Protein AF-A0A132I1E3-F1 (afdb_monomer_lite)

Sequence (102 aa):
MGYGDSYDGSNGIIGVGEMWGVYFGHKCLNEHYNINLPYTYIHWFRPQILMNIDDQLAEIGPHQINYVMGNSVVDHDGFKNELINQWGYGDVITMCFSVHGF

Secondary structure (DSSP, 8-state):
--S--TTSTTHHHHHHHHHHHHHHHHHHHHHHH---PPPP-BTTB-THHHHHHHHH-TT--HHHHHHHHTTT--SHHHHHHHHHHHH--HHHHHHHHHTTT-

Foldseek 3Di:
DDQDDPPDLQLFLNQLVVLLCQLVVQVVCCVPPVDRDDDDDDPSHDVQLVVQCVVVPVPCDSVNLVVLSVPPQRGPVSSLVSSCVVPNPNVSSVVSVVVVPD

Radius of gyration: 13.26 Å; chains: 1; bounding box: 31×26×37 Å

Structure (mmCIF, N/CA/C/O backbone):
data_AF-A0A132I1E3-F1
#
_entry.id   AF-A0A132I1E3-F1
#
loop_
_atom_site.group_PDB
_atom_site.id
_atom_site.type_symbol
_atom_site.label_atom_id
_atom_site.label_alt_id
_atom_site.label_comp_id
_atom_site.label_asym_id
_atom_site.label_entity_id
_atom_site.label_seq_id
_atom_site.pdbx_PDB_ins_code
_atom_site.Cartn_x
_atom_site.Cartn_y
_atom_site.Cartn_z
_atom_site.occupancy
_atom_site.B_iso_or_equiv
_atom_site.auth_seq_id
_atom_site.aut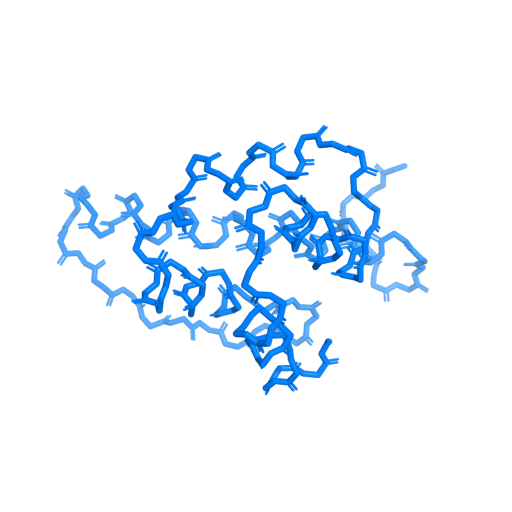h_comp_id
_atom_site.auth_asym_id
_atom_site.auth_atom_id
_atom_site.pdbx_PDB_model_num
ATOM 1 N N . MET A 1 1 ? 15.127 15.345 13.005 1.00 36.78 1 MET A N 1
ATOM 2 C CA . MET A 1 1 ? 14.253 14.572 12.101 1.00 36.78 1 MET A CA 1
ATOM 3 C C . MET A 1 1 ? 15.152 13.926 11.063 1.00 36.78 1 MET A C 1
ATOM 5 O O . MET A 1 1 ? 15.460 14.552 10.059 1.00 36.78 1 MET A O 1
ATOM 9 N N . GLY A 1 2 ? 15.716 12.767 11.396 1.00 30.58 2 GLY A N 1
ATOM 10 C CA . GLY A 1 2 ? 16.595 12.018 10.503 1.00 30.58 2 GLY A CA 1
ATOM 11 C C . GLY A 1 2 ? 15.808 10.870 9.895 1.00 30.58 2 GLY A C 1
ATOM 12 O O . GLY A 1 2 ? 15.184 10.113 10.631 1.00 30.58 2 GLY A O 1
ATOM 13 N N . TYR A 1 3 ? 15.812 10.775 8.570 1.00 38.16 3 TYR A N 1
ATOM 14 C CA . TYR A 1 3 ? 15.401 9.565 7.874 1.00 38.16 3 TYR A CA 1
ATOM 15 C C . TYR A 1 3 ? 16.462 8.488 8.153 1.00 38.16 3 TYR A C 1
ATOM 17 O O . TYR A 1 3 ? 17.620 8.679 7.787 1.00 38.16 3 TYR A O 1
ATOM 25 N N . GLY A 1 4 ? 16.078 7.397 8.819 1.00 36.72 4 GLY A N 1
ATOM 26 C CA . GLY A 1 4 ? 16.880 6.171 8.900 1.00 36.72 4 GLY A CA 1
ATOM 27 C C . GLY A 1 4 ? 17.724 5.944 10.159 1.00 36.72 4 GLY A C 1
ATOM 28 O O . GLY A 1 4 ? 18.884 5.564 10.030 1.00 36.72 4 GLY A O 1
ATOM 29 N N . ASP A 1 5 ? 17.160 6.098 11.360 1.00 40.06 5 ASP A N 1
ATOM 30 C CA . ASP A 1 5 ? 17.715 5.447 12.559 1.00 40.06 5 ASP A CA 1
ATOM 31 C C . ASP A 1 5 ? 16.657 4.521 13.169 1.00 40.06 5 ASP A C 1
ATOM 33 O O . ASP A 1 5 ? 15.560 4.955 13.515 1.00 40.06 5 ASP A O 1
ATOM 37 N N . SER A 1 6 ? 16.980 3.229 13.233 1.00 44.16 6 SER A N 1
ATOM 38 C CA . SER A 1 6 ? 16.070 2.109 13.489 1.00 44.16 6 SER A CA 1
ATOM 39 C C . SER A 1 6 ? 15.654 1.944 14.956 1.00 44.16 6 SER A C 1
ATOM 41 O O . SER A 1 6 ? 15.086 0.911 15.313 1.00 44.16 6 SER A O 1
ATOM 43 N N . TYR A 1 7 ? 15.951 2.910 15.826 1.00 43.84 7 TYR A N 1
ATOM 44 C CA . TYR A 1 7 ? 15.837 2.747 17.280 1.00 43.84 7 TYR A CA 1
ATOM 45 C C . TYR A 1 7 ? 14.669 3.486 17.955 1.00 43.84 7 TYR A C 1
ATOM 47 O O . TYR A 1 7 ? 14.359 3.140 19.091 1.00 43.84 7 TYR A O 1
ATOM 55 N N . ASP A 1 8 ? 13.969 4.407 17.279 1.00 42.09 8 ASP A N 1
ATOM 56 C CA . ASP A 1 8 ? 12.939 5.256 17.907 1.00 42.09 8 ASP A CA 1
ATOM 57 C C . ASP A 1 8 ? 11.601 5.294 17.138 1.00 42.09 8 ASP A C 1
ATOM 59 O O . ASP A 1 8 ? 11.515 4.941 15.962 1.00 42.09 8 ASP A O 1
ATOM 63 N N . GLY A 1 9 ? 10.529 5.756 17.803 1.00 43.25 9 GLY A N 1
ATOM 64 C CA . GLY A 1 9 ? 9.133 5.799 17.316 1.00 43.25 9 GLY A CA 1
ATOM 65 C C . GLY A 1 9 ? 8.872 6.516 15.976 1.00 43.25 9 GLY A C 1
ATOM 66 O O . GLY A 1 9 ? 7.755 6.482 15.474 1.00 43.25 9 GLY A O 1
ATOM 67 N N . SER A 1 10 ? 9.892 7.109 15.352 1.00 49.03 10 SER A N 1
ATOM 68 C CA . SER A 1 10 ? 9.903 7.565 13.953 1.00 49.03 10 SER A CA 1
ATOM 69 C C . SER A 1 10 ? 9.942 6.433 12.912 1.00 49.03 10 SER A C 1
ATOM 71 O O . SER A 1 10 ? 9.746 6.698 11.725 1.00 49.03 10 SER A O 1
ATOM 73 N N . ASN A 1 11 ? 10.162 5.184 13.339 1.00 53.44 11 ASN A N 1
ATOM 74 C CA . ASN A 1 11 ? 10.194 3.994 12.477 1.00 53.44 11 ASN A CA 1
ATOM 75 C C . ASN A 1 11 ? 8.892 3.784 11.685 1.00 53.44 11 ASN A C 1
ATOM 77 O O . ASN A 1 11 ? 8.923 3.249 10.580 1.00 53.44 11 ASN A O 1
ATOM 81 N N . GLY A 1 12 ? 7.756 4.229 12.229 1.00 57.16 12 GLY A N 1
ATOM 82 C CA . GLY A 1 12 ? 6.463 4.159 11.559 1.00 57.16 12 GLY A CA 1
ATOM 83 C C . GLY A 1 12 ? 6.398 5.020 10.291 1.00 57.16 12 GLY A C 1
ATOM 84 O O . GLY A 1 12 ? 6.134 4.492 9.214 1.00 57.16 12 GLY A O 1
ATOM 85 N N . ILE A 1 13 ? 6.692 6.323 10.407 1.00 57.03 13 ILE A N 1
ATOM 86 C CA . ILE A 1 13 ? 6.728 7.273 9.273 1.00 57.03 13 ILE A CA 1
ATOM 87 C C . ILE A 1 13 ? 7.734 6.823 8.219 1.00 57.03 13 ILE A C 1
ATOM 89 O O . ILE A 1 13 ? 7.426 6.821 7.027 1.00 57.03 13 ILE A O 1
ATOM 93 N N . ILE A 1 14 ? 8.947 6.471 8.661 1.00 64.75 14 ILE A N 1
ATOM 94 C CA . ILE A 1 14 ? 10.034 6.080 7.760 1.00 64.75 14 ILE A CA 1
ATOM 95 C C . ILE A 1 14 ? 9.630 4.815 6.999 1.00 64.75 14 ILE A C 1
ATOM 97 O O . ILE A 1 14 ? 9.707 4.809 5.775 1.00 64.75 14 ILE A O 1
A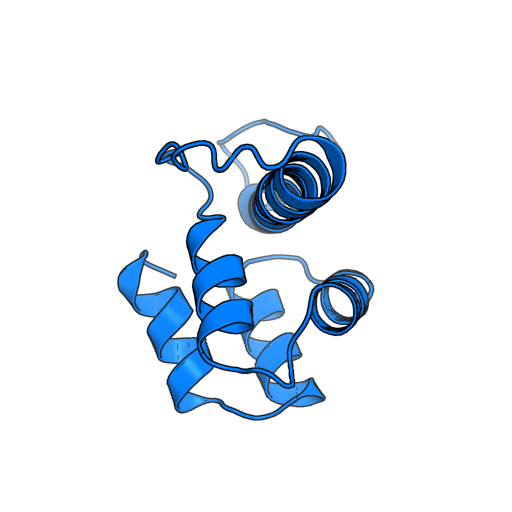TOM 101 N N . GLY A 1 15 ? 9.088 3.810 7.693 1.00 75.38 15 GLY A N 1
ATOM 102 C CA . GLY A 1 15 ? 8.645 2.570 7.063 1.00 75.38 15 GLY A CA 1
ATOM 103 C C . GLY A 1 15 ? 7.537 2.778 6.028 1.00 75.38 15 GLY A C 1
ATOM 104 O O . GLY A 1 15 ? 7.638 2.249 4.924 1.00 75.38 15 GLY A O 1
ATOM 105 N N . VAL A 1 16 ? 6.529 3.609 6.316 1.00 81.75 16 VAL A N 1
ATOM 106 C CA . VAL A 1 16 ? 5.453 3.921 5.353 1.00 81.75 16 VAL A CA 1
ATOM 107 C C . VAL A 1 16 ? 5.995 4.671 4.127 1.00 81.75 16 VAL A C 1
ATOM 109 O O . VAL A 1 16 ? 5.657 4.333 2.990 1.00 81.75 16 VAL A O 1
ATOM 112 N N . GLY A 1 17 ? 6.882 5.650 4.330 1.00 84.19 17 GLY A N 1
ATOM 113 C CA . GLY A 1 17 ? 7.519 6.381 3.231 1.00 84.19 17 GLY A CA 1
ATOM 114 C C . GLY A 1 17 ? 8.415 5.495 2.359 1.00 84.19 17 GLY A C 1
ATOM 115 O O . GLY A 1 17 ? 8.385 5.592 1.131 1.00 84.19 17 GLY A O 1
ATOM 116 N N . GLU A 1 18 ? 9.178 4.591 2.972 1.00 84.88 18 GLU A N 1
ATOM 117 C CA . GLU A 1 18 ? 10.026 3.627 2.266 1.00 84.88 18 GLU A CA 1
ATOM 118 C C . GLU A 1 18 ? 9.202 2.573 1.513 1.00 84.88 18 GLU A C 1
ATOM 120 O O . GLU A 1 18 ? 9.526 2.247 0.366 1.00 84.88 18 GLU A O 1
ATOM 125 N N . MET A 1 19 ? 8.091 2.100 2.098 1.00 86.81 19 MET A N 1
ATOM 126 C CA . MET A 1 19 ? 7.117 1.246 1.409 1.00 86.81 19 MET A CA 1
ATOM 127 C C . MET A 1 19 ? 6.646 1.895 0.115 1.00 86.81 19 MET A C 1
ATOM 129 O O . MET A 1 19 ? 6.684 1.257 -0.938 1.00 86.81 19 MET A O 1
ATOM 133 N N . TRP A 1 20 ? 6.246 3.165 0.184 1.00 89.00 20 TRP A N 1
ATOM 134 C CA . TRP A 1 20 ? 5.818 3.918 -0.986 1.00 89.00 20 TRP A CA 1
ATOM 135 C C . TRP A 1 20 ? 6.924 4.103 -2.014 1.00 89.00 20 TRP A C 1
ATOM 137 O O . TRP A 1 20 ? 6.701 3.831 -3.191 1.00 89.00 20 TRP A O 1
ATOM 147 N N . GLY A 1 21 ? 8.110 4.544 -1.589 1.00 87.44 21 GLY A N 1
ATOM 148 C CA . GLY A 1 21 ? 9.224 4.800 -2.498 1.00 87.44 21 GLY A CA 1
ATOM 149 C C . GLY A 1 21 ? 9.593 3.563 -3.316 1.00 87.44 21 GLY A C 1
ATOM 150 O O . GLY A 1 21 ? 9.767 3.655 -4.532 1.00 87.44 21 GLY A O 1
ATOM 151 N N . VAL A 1 22 ? 9.639 2.391 -2.673 1.00 88.12 22 VAL A N 1
ATOM 152 C CA . VAL A 1 22 ? 9.925 1.125 -3.361 1.00 88.12 22 VAL A CA 1
ATOM 153 C C . VAL A 1 22 ? 8.754 0.680 -4.239 1.00 88.12 22 VAL A C 1
ATOM 155 O O . VAL A 1 22 ? 8.974 0.319 -5.394 1.00 88.12 22 VAL A O 1
ATOM 158 N N . TYR A 1 23 ? 7.517 0.736 -3.739 1.00 90.06 23 TYR A N 1
ATOM 159 C CA . TYR A 1 23 ? 6.322 0.372 -4.509 1.00 90.06 23 TYR A CA 1
ATOM 160 C C . TYR A 1 23 ? 6.174 1.221 -5.781 1.00 90.06 23 TYR A C 1
ATOM 162 O O . TYR A 1 23 ? 6.115 0.685 -6.890 1.00 90.06 23 TYR A O 1
ATOM 170 N N . PHE A 1 24 ? 6.172 2.546 -5.631 1.00 90.19 24 PHE A N 1
ATOM 171 C CA . PHE A 1 24 ? 5.992 3.475 -6.739 1.00 90.19 24 PHE A CA 1
ATOM 172 C C . PHE A 1 24 ? 7.189 3.447 -7.695 1.00 90.19 24 PHE A C 1
ATOM 174 O O . PHE A 1 24 ? 7.006 3.429 -8.910 1.00 90.19 24 PHE A O 1
ATOM 181 N N . GLY A 1 25 ? 8.414 3.345 -7.164 1.00 88.31 25 GLY A N 1
ATOM 182 C CA . GLY A 1 25 ? 9.619 3.175 -7.974 1.00 88.31 25 GLY A CA 1
ATOM 183 C C . GLY A 1 25 ? 9.557 1.930 -8.863 1.00 88.31 25 GLY A C 1
ATOM 184 O O . GLY A 1 25 ? 9.873 2.013 -10.050 1.00 88.31 25 GLY A O 1
ATOM 185 N N . HIS A 1 26 ? 9.081 0.798 -8.335 1.00 87.31 26 HIS A N 1
ATOM 186 C CA . HIS A 1 26 ? 8.85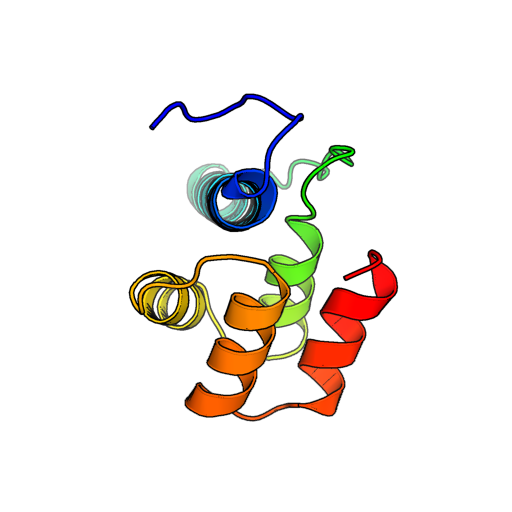8 -0.408 -9.136 1.00 87.31 26 HIS A CA 1
ATOM 187 C C . HIS A 1 26 ? 7.782 -0.216 -10.212 1.00 87.31 26 HIS A C 1
ATOM 189 O O . HIS A 1 26 ? 7.998 -0.650 -11.342 1.00 87.31 26 HIS A O 1
ATOM 195 N N . LYS A 1 27 ? 6.657 0.448 -9.904 1.00 87.50 27 LYS A N 1
ATOM 196 C CA . LYS A 1 27 ? 5.618 0.752 -10.908 1.00 87.50 27 LYS A CA 1
ATOM 197 C C . LYS A 1 27 ? 6.200 1.580 -12.053 1.00 87.50 27 LYS A C 1
ATOM 199 O O . LYS A 1 27 ? 6.067 1.182 -13.205 1.00 87.50 27 LYS A O 1
ATOM 204 N N . CYS A 1 28 ? 6.937 2.650 -11.746 1.00 88.69 28 CYS A N 1
ATOM 205 C CA . CYS A 1 28 ? 7.578 3.484 -12.764 1.00 88.69 28 CYS A CA 1
ATOM 206 C C . CYS A 1 28 ? 8.628 2.721 -13.586 1.00 88.69 28 CYS A C 1
ATOM 208 O O . CYS A 1 28 ? 8.701 2.894 -14.801 1.00 88.69 28 CYS A O 1
ATOM 210 N N . LEU A 1 29 ? 9.445 1.875 -12.948 1.00 87.81 29 LEU A N 1
ATOM 211 C CA . LEU A 1 29 ? 10.432 1.049 -13.653 1.00 87.81 29 LEU A CA 1
ATOM 212 C C . LEU A 1 29 ? 9.762 0.054 -14.603 1.00 87.81 29 LEU A C 1
ATOM 214 O O . LEU A 1 29 ? 10.214 -0.103 -15.738 1.00 87.81 29 LEU A O 1
ATOM 218 N N . ASN A 1 30 ? 8.679 -0.584 -14.160 1.00 87.00 30 ASN A N 1
ATOM 219 C CA . ASN A 1 30 ? 7.919 -1.511 -14.985 1.00 87.00 30 ASN A CA 1
ATOM 220 C C . ASN A 1 30 ? 7.236 -0.783 -16.153 1.00 87.00 30 ASN A C 1
ATOM 222 O O . ASN A 1 30 ? 7.370 -1.204 -17.293 1.00 87.00 30 ASN A O 1
ATOM 226 N N . GLU A 1 31 ? 6.592 0.359 -15.908 1.00 87.38 31 GLU A N 1
ATOM 227 C CA . GLU A 1 31 ? 5.964 1.163 -16.966 1.00 87.38 31 GLU A CA 1
ATOM 228 C C . GLU A 1 31 ? 6.973 1.668 -18.005 1.00 87.38 31 GLU A C 1
ATOM 230 O O . GLU A 1 31 ? 6.693 1.645 -19.202 1.00 87.38 31 GLU A O 1
ATOM 235 N N . HIS A 1 32 ? 8.151 2.122 -17.568 1.00 89.25 32 HIS A N 1
ATOM 236 C CA . HIS A 1 32 ? 9.122 2.752 -18.461 1.00 89.25 32 HIS A CA 1
ATOM 237 C C . HIS A 1 32 ? 10.006 1.746 -19.207 1.00 89.25 32 HIS A C 1
ATOM 239 O O . HIS A 1 32 ? 10.343 1.965 -20.370 1.00 89.25 32 HIS A O 1
ATOM 245 N N . TYR A 1 33 ? 10.401 0.654 -18.550 1.00 89.31 33 TYR A N 1
ATOM 246 C CA . TYR A 1 33 ? 11.357 -0.310 -19.102 1.00 89.31 33 TYR A CA 1
ATOM 247 C C . TYR A 1 33 ? 10.754 -1.693 -19.372 1.00 89.31 33 TYR A C 1
ATOM 249 O O . TYR A 1 33 ? 11.449 -2.549 -19.918 1.00 89.31 33 TYR A O 1
ATOM 257 N N . ASN A 1 34 ? 9.488 -1.936 -19.008 1.00 88.00 34 ASN A N 1
ATOM 258 C CA . ASN A 1 34 ? 8.858 -3.262 -19.022 1.00 88.00 34 ASN A CA 1
ATOM 259 C C . ASN A 1 34 ? 9.671 -4.301 -18.219 1.00 88.00 34 ASN A C 1
ATOM 261 O O . ASN A 1 34 ? 9.769 -5.472 -18.593 1.00 88.00 34 ASN A O 1
ATOM 265 N N . ILE A 1 35 ? 10.314 -3.844 -17.134 1.00 81.56 35 ILE A N 1
ATOM 266 C CA . ILE A 1 35 ? 11.119 -4.667 -16.227 1.00 81.56 35 ILE A CA 1
ATOM 267 C C . ILE A 1 35 ? 10.340 -4.870 -14.933 1.00 81.56 35 ILE A C 1
ATOM 269 O O . ILE A 1 35 ? 10.094 -3.924 -14.186 1.00 81.56 35 ILE A O 1
ATOM 273 N N . ASN A 1 36 ? 10.042 -6.129 -14.622 1.00 77.31 36 ASN A N 1
ATOM 274 C CA . ASN A 1 36 ? 9.510 -6.519 -13.325 1.00 77.31 36 ASN A CA 1
ATOM 275 C C . ASN A 1 36 ? 10.657 -7.012 -12.430 1.00 77.31 36 ASN A C 1
ATOM 277 O O . ASN A 1 36 ? 11.114 -8.150 -12.558 1.00 77.31 36 ASN A O 1
ATOM 281 N N . LEU A 1 37 ? 11.176 -6.130 -11.573 1.00 72.25 37 LEU A N 1
ATOM 282 C CA . LEU A 1 37 ? 12.203 -6.501 -10.601 1.00 72.25 37 LEU A CA 1
ATOM 283 C C . LEU A 1 37 ? 11.566 -7.279 -9.437 1.00 72.25 37 LEU A C 1
ATOM 285 O O . LEU A 1 37 ? 10.502 -6.889 -8.955 1.00 72.25 37 LEU A O 1
ATOM 289 N N . PRO A 1 38 ? 12.212 -8.346 -8.936 1.00 67.88 38 PRO A N 1
ATOM 290 C CA . PRO A 1 38 ? 11.751 -9.021 -7.732 1.00 67.88 38 PRO A CA 1
ATOM 291 C C . PRO A 1 38 ? 11.867 -8.079 -6.529 1.00 67.88 38 PRO A C 1
ATOM 293 O O . PRO A 1 38 ? 12.886 -7.416 -6.339 1.00 67.88 38 PRO A O 1
ATOM 296 N N . TYR A 1 39 ? 10.825 -8.032 -5.703 1.00 66.19 39 TYR A N 1
ATOM 297 C CA . TYR A 1 39 ? 10.831 -7.219 -4.492 1.00 66.19 39 TYR A CA 1
ATOM 298 C C . TYR A 1 39 ? 11.702 -7.872 -3.426 1.00 66.19 39 TYR A C 1
ATOM 300 O O . TYR A 1 39 ? 11.457 -9.004 -3.002 1.00 66.19 39 TYR A O 1
ATOM 308 N N . THR A 1 40 ? 12.704 -7.140 -2.956 1.00 61.16 40 THR A N 1
ATOM 309 C CA . THR A 1 40 ? 13.547 -7.591 -1.851 1.00 61.16 40 THR A CA 1
ATOM 310 C C . THR A 1 40 ? 12.789 -7.441 -0.535 1.00 61.16 40 THR A C 1
ATOM 312 O O . THR A 1 40 ? 12.185 -6.405 -0.258 1.00 61.16 40 THR A O 1
ATOM 315 N N . TYR A 1 41 ? 12.825 -8.480 0.299 1.00 60.12 41 TYR A N 1
ATOM 316 C CA . TYR A 1 41 ? 12.353 -8.391 1.676 1.00 60.12 41 TYR A CA 1
ATOM 317 C C . TYR A 1 41 ? 13.309 -7.503 2.475 1.00 60.12 41 TYR A C 1
ATOM 319 O O . TYR A 1 41 ? 14.469 -7.861 2.686 1.00 60.12 41 TYR A O 1
ATOM 327 N N . ILE A 1 42 ? 12.831 -6.344 2.916 1.00 66.75 42 ILE A N 1
ATOM 328 C CA . ILE A 1 42 ? 13.613 -5.414 3.728 1.00 66.75 42 ILE A CA 1
ATOM 329 C C . ILE A 1 42 ? 13.058 -5.481 5.145 1.00 66.75 42 ILE A C 1
ATOM 331 O O . ILE A 1 42 ? 11.878 -5.275 5.350 1.00 66.75 42 ILE A O 1
ATOM 335 N N . HIS A 1 43 ? 13.883 -5.822 6.133 1.00 62.28 43 HIS A N 1
ATOM 336 C CA . HIS A 1 43 ? 13.468 -6.264 7.475 1.00 62.28 43 HIS A CA 1
ATOM 337 C C . HIS A 1 43 ? 12.536 -5.300 8.236 1.00 62.28 43 HIS A C 1
ATOM 339 O O . HIS A 1 43 ? 11.705 -5.766 9.015 1.00 62.28 43 HIS A O 1
ATOM 345 N N . TRP A 1 44 ? 12.582 -4.002 7.946 1.00 67.00 44 TRP A N 1
ATOM 346 C CA . TRP A 1 44 ? 11.920 -2.934 8.701 1.00 67.00 44 TRP A CA 1
ATOM 347 C C . TRP A 1 44 ? 10.754 -2.237 7.967 1.00 67.00 44 TRP A C 1
ATOM 349 O O . TRP A 1 44 ? 10.028 -1.484 8.605 1.00 67.00 44 TRP A O 1
ATOM 359 N N . PHE A 1 45 ? 10.495 -2.551 6.688 1.00 76.25 45 PHE A N 1
ATOM 360 C CA . PHE A 1 45 ? 9.315 -2.069 5.946 1.00 76.25 45 PHE A CA 1
ATOM 361 C C . PHE A 1 45 ? 8.869 -3.063 4.853 1.00 76.25 45 PHE A C 1
ATOM 363 O O . PHE A 1 45 ? 9.635 -3.948 4.467 1.00 76.25 45 PHE A O 1
ATOM 370 N N . ARG A 1 46 ? 7.608 -3.012 4.395 1.00 83.25 46 ARG A N 1
ATOM 371 C CA . ARG A 1 46 ? 7.012 -4.070 3.539 1.00 83.25 46 ARG A CA 1
ATOM 372 C C . ARG A 1 46 ? 6.265 -3.497 2.331 1.00 83.25 46 ARG A C 1
ATOM 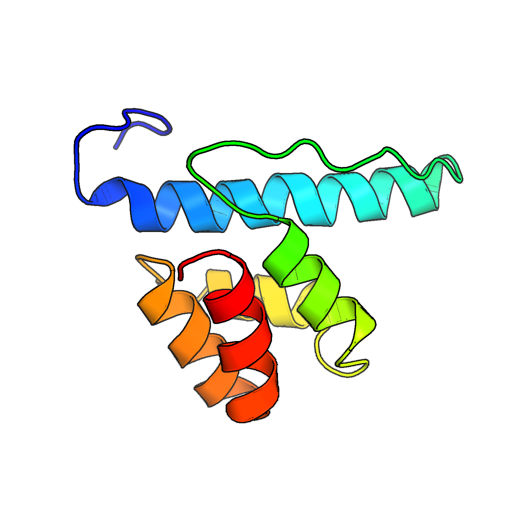374 O O . ARG A 1 46 ? 5.041 -3.377 2.373 1.00 83.25 46 ARG A O 1
ATOM 381 N N . PRO A 1 47 ? 6.963 -3.148 1.233 1.00 85.12 47 PRO A N 1
ATOM 382 C CA . PRO A 1 47 ? 6.321 -2.568 0.049 1.00 85.12 47 PRO A CA 1
ATOM 383 C C . PRO A 1 47 ? 5.294 -3.513 -0.598 1.00 85.12 47 PRO A C 1
ATOM 385 O O . PRO A 1 47 ? 4.379 -3.048 -1.271 1.00 85.12 47 PRO A O 1
ATOM 388 N N . GLN A 1 48 ? 5.392 -4.824 -0.340 1.00 85.06 48 GLN A N 1
ATOM 389 C CA . GLN A 1 48 ? 4.429 -5.835 -0.785 1.00 85.06 48 GLN A CA 1
ATOM 390 C C . GLN A 1 48 ? 3.006 -5.572 -0.276 1.00 85.06 48 GLN A C 1
ATOM 392 O O . GLN A 1 48 ? 2.053 -5.950 -0.948 1.00 85.06 48 GLN A O 1
ATOM 397 N N . ILE A 1 49 ? 2.843 -4.890 0.864 1.00 87.62 49 ILE A N 1
ATOM 398 C CA . ILE A 1 49 ? 1.519 -4.490 1.360 1.00 87.62 49 ILE A CA 1
ATOM 399 C C . ILE A 1 49 ? 0.825 -3.585 0.332 1.00 87.62 49 ILE A C 1
ATOM 401 O O . ILE A 1 49 ? -0.324 -3.831 -0.017 1.00 87.62 49 ILE A O 1
ATOM 405 N N . LEU A 1 50 ? 1.530 -2.574 -0.190 1.00 89.50 50 LEU A N 1
ATOM 406 C CA . LEU A 1 50 ? 0.972 -1.628 -1.163 1.00 89.50 50 LEU A CA 1
ATOM 407 C C . LEU A 1 50 ? 0.680 -2.290 -2.508 1.00 89.50 50 LEU A C 1
ATOM 409 O O . LEU A 1 50 ? -0.314 -1.962 -3.143 1.00 89.50 50 LEU A O 1
ATOM 413 N N . MET A 1 51 ? 1.516 -3.245 -2.914 1.00 85.62 51 MET A N 1
ATOM 414 C CA . MET A 1 51 ? 1.260 -4.029 -4.120 1.00 85.62 51 MET A CA 1
ATOM 415 C C . MET A 1 51 ? 0.022 -4.899 -3.976 1.00 85.62 51 MET A C 1
ATOM 417 O O . MET A 1 51 ? -0.818 -4.899 -4.857 1.00 85.62 51 MET A O 1
ATOM 421 N N . ASN A 1 52 ? -0.102 -5.622 -2.861 1.00 87.25 52 ASN A N 1
ATOM 422 C CA . ASN A 1 52 ? -1.260 -6.471 -2.620 1.00 87.25 52 ASN A CA 1
ATOM 423 C C . ASN A 1 52 ? -2.542 -5.638 -2.596 1.00 87.25 52 ASN A C 1
ATOM 425 O O . ASN A 1 52 ? -3.562 -6.097 -3.090 1.00 87.25 52 ASN A O 1
ATOM 429 N N . ILE A 1 53 ? -2.483 -4.416 -2.060 1.00 88.44 53 ILE A N 1
ATOM 430 C CA . ILE A 1 53 ? -3.597 -3.469 -2.117 1.00 88.44 53 ILE A CA 1
ATOM 431 C C . ILE A 1 53 ? -3.909 -3.087 -3.571 1.00 88.44 53 ILE A C 1
ATOM 433 O O . ILE A 1 53 ? -5.047 -3.266 -3.979 1.00 88.44 53 ILE A O 1
ATOM 437 N N . ASP A 1 54 ? -2.929 -2.639 -4.359 1.00 88.94 54 ASP A N 1
ATOM 438 C CA . ASP A 1 54 ? -3.119 -2.246 -5.771 1.00 88.94 54 ASP A CA 1
ATOM 439 C C . ASP A 1 54 ? -3.605 -3.415 -6.657 1.00 88.94 54 ASP A C 1
ATOM 441 O O . ASP A 1 54 ? -4.488 -3.246 -7.497 1.00 88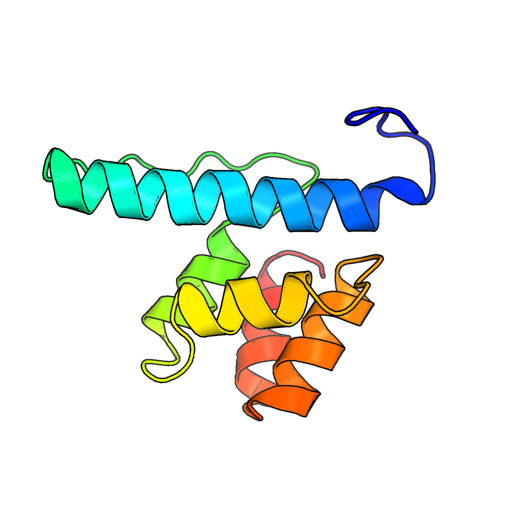.94 54 ASP A O 1
ATOM 445 N N . ASP A 1 55 ? -3.086 -4.625 -6.430 1.00 84.94 55 ASP A N 1
ATOM 446 C CA . ASP A 1 55 ? -3.424 -5.833 -7.189 1.00 84.94 55 ASP A CA 1
ATOM 447 C C . ASP A 1 55 ? -4.794 -6.414 -6.794 1.00 84.94 55 ASP A C 1
ATOM 449 O O . ASP A 1 55 ? -5.531 -6.910 -7.650 1.00 84.94 55 ASP A O 1
ATOM 453 N N . GLN A 1 56 ? -5.144 -6.401 -5.500 1.00 83.06 56 GLN A N 1
ATOM 454 C CA . GLN A 1 56 ? -6.406 -6.971 -5.004 1.00 83.06 56 GLN A CA 1
ATOM 455 C C . GLN A 1 56 ? -7.563 -5.972 -5.043 1.00 83.06 56 GLN A C 1
ATOM 457 O O . GLN A 1 56 ? -8.721 -6.385 -5.123 1.00 83.06 56 GLN A O 1
ATOM 462 N N . LEU A 1 57 ? -7.274 -4.672 -4.980 1.00 84.25 57 LEU A N 1
ATOM 463 C CA . LEU A 1 57 ? -8.260 -3.600 -4.941 1.00 84.25 57 LEU A CA 1
ATOM 464 C C . LEU A 1 57 ? -8.013 -2.656 -6.117 1.00 84.25 57 LEU A C 1
ATOM 466 O O . LEU A 1 57 ? -7.346 -1.636 -5.984 1.00 84.25 57 LEU A O 1
ATOM 470 N N . ALA A 1 58 ? -8.638 -2.957 -7.259 1.00 73.31 58 ALA A N 1
ATOM 471 C CA . ALA A 1 58 ? -8.516 -2.165 -8.490 1.00 73.31 58 ALA A CA 1
ATOM 472 C C . ALA A 1 58 ? -8.896 -0.672 -8.334 1.00 73.31 58 ALA A C 1
ATOM 474 O O . ALA A 1 58 ? -8.573 0.147 -9.192 1.00 73.31 58 ALA A O 1
ATOM 475 N N . GLU A 1 59 ? -9.602 -0.316 -7.257 1.00 78.88 59 GLU A N 1
ATOM 476 C CA . GLU A 1 59 ? -9.999 1.056 -6.923 1.00 78.88 59 GLU A CA 1
ATOM 477 C C . GLU A 1 59 ? -8.952 1.815 -6.084 1.00 78.88 59 GLU A C 1
ATOM 479 O O . GLU A 1 59 ? -9.002 3.046 -6.016 1.00 78.88 59 GLU A O 1
ATOM 484 N N . ILE A 1 60 ? -7.988 1.116 -5.471 1.00 84.94 60 ILE A N 1
ATOM 485 C C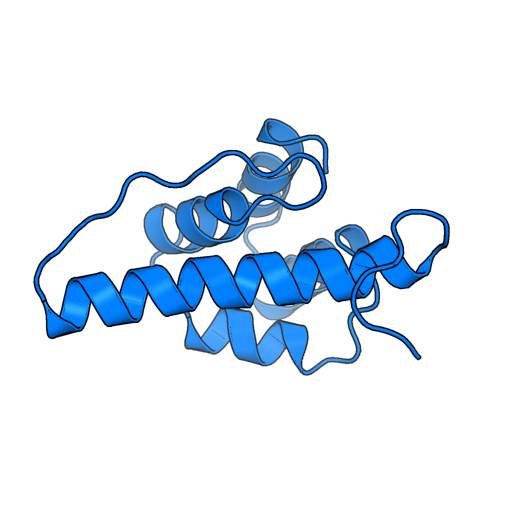A . ILE A 1 60 ? -6.929 1.711 -4.644 1.00 84.94 60 ILE A CA 1
ATOM 486 C C . ILE A 1 60 ? -5.599 1.648 -5.395 1.00 84.94 60 ILE A C 1
ATOM 488 O O . ILE A 1 60 ? -4.744 0.805 -5.140 1.00 84.94 60 ILE A O 1
ATOM 492 N N . GLY A 1 61 ? -5.425 2.594 -6.317 1.00 86.12 61 GLY A N 1
ATOM 493 C CA . GLY A 1 61 ? -4.194 2.748 -7.083 1.00 86.12 61 GLY A CA 1
ATOM 494 C C . GLY A 1 61 ? -3.148 3.649 -6.410 1.00 86.12 61 GLY A C 1
ATOM 495 O O . GLY A 1 61 ? -3.363 4.199 -5.322 1.00 86.12 61 GLY A O 1
ATOM 496 N N . PRO A 1 62 ? -2.009 3.899 -7.090 1.00 89.06 62 PRO A N 1
ATOM 497 C CA . PRO A 1 62 ? -0.939 4.761 -6.586 1.00 89.06 62 PRO A CA 1
ATOM 498 C C . PRO A 1 62 ? -1.407 6.150 -6.131 1.00 89.06 62 PRO A C 1
ATOM 500 O O . PRO A 1 62 ? -0.868 6.703 -5.176 1.00 89.06 62 PRO A O 1
ATOM 503 N N . HIS A 1 63 ? -2.412 6.724 -6.798 1.00 88.69 63 HIS A N 1
ATOM 504 C CA . HIS A 1 63 ? -2.928 8.047 -6.456 1.00 88.69 63 HIS A CA 1
ATOM 505 C C . HIS A 1 63 ? -3.650 8.054 -5.101 1.00 88.69 63 HIS A C 1
ATOM 507 O O . HIS A 1 63 ? -3.387 8.924 -4.272 1.00 88.69 63 HIS A O 1
ATOM 513 N N . GLN A 1 64 ? -4.507 7.061 -4.853 1.00 89.94 64 GLN A N 1
ATOM 514 C CA . GLN A 1 64 ? -5.248 6.893 -3.600 1.00 89.94 64 GLN A CA 1
ATOM 515 C C . GLN A 1 64 ? -4.305 6.605 -2.428 1.00 89.94 64 GLN A C 1
ATOM 517 O O . GLN A 1 64 ? -4.463 7.173 -1.347 1.00 89.94 64 GLN A O 1
ATOM 522 N N . ILE A 1 65 ? -3.287 5.773 -2.662 1.00 88.38 65 ILE A N 1
ATOM 523 C CA . ILE A 1 65 ? -2.239 5.468 -1.681 1.00 88.38 65 ILE A CA 1
ATOM 524 C C . ILE A 1 65 ? -1.460 6.741 -1.316 1.00 88.38 65 ILE A C 1
ATOM 526 O O . ILE A 1 65 ? -1.264 7.028 -0.136 1.00 88.38 65 ILE A O 1
ATOM 530 N N . ASN A 1 66 ? -1.060 7.540 -2.314 1.00 88.62 66 ASN A N 1
ATOM 531 C CA . ASN A 1 66 ? -0.337 8.793 -2.084 1.00 88.62 66 ASN A CA 1
ATOM 532 C C . ASN A 1 66 ? -1.170 9.811 -1.298 1.00 88.62 66 ASN A C 1
ATOM 534 O O . ASN A 1 66 ? -0.683 10.386 -0.325 1.00 88.62 66 ASN A O 1
ATOM 538 N N . TYR A 1 67 ? -2.444 9.965 -1.665 1.00 88.81 67 TYR A N 1
ATOM 539 C CA . TYR A 1 67 ? -3.371 10.845 -0.959 1.00 88.81 67 TYR A CA 1
ATOM 540 C C . TYR A 1 67 ? -3.408 10.556 0.550 1.00 88.81 67 TYR A C 1
ATOM 542 O O . TYR A 1 67 ? -3.272 11.474 1.355 1.00 88.81 67 TYR A O 1
ATOM 550 N N . VAL A 1 68 ? -3.502 9.279 0.934 1.00 87.31 68 VAL A N 1
ATOM 551 C CA . VAL A 1 68 ? -3.563 8.870 2.345 1.00 87.31 68 VAL A CA 1
ATOM 552 C C . VAL A 1 68 ? -2.265 9.165 3.097 1.00 87.31 68 VAL A C 1
ATOM 554 O O . VAL A 1 68 ? -2.307 9.642 4.229 1.00 87.31 68 VAL A O 1
ATOM 557 N N . MET A 1 69 ? -1.100 8.961 2.482 1.00 81.50 69 MET A N 1
ATOM 558 C CA . MET A 1 69 ? 0.170 9.331 3.125 1.00 81.50 69 MET A CA 1
ATOM 559 C C . MET A 1 69 ? 0.303 10.842 3.355 1.00 81.50 69 MET A C 1
ATOM 561 O O . MET A 1 69 ? 1.002 11.265 4.275 1.00 81.50 69 MET A O 1
ATOM 565 N N . GLY A 1 70 ? -0.379 11.658 2.545 1.00 74.69 70 GLY A N 1
ATOM 566 C CA . GLY A 1 70 ? -0.455 13.106 2.731 1.00 74.69 70 GLY A CA 1
ATOM 567 C C . GLY A 1 70 ? -1.181 13.535 4.013 1.00 74.69 70 GLY A C 1
ATOM 568 O O . GLY A 1 70 ? -0.944 14.641 4.500 1.00 74.69 70 GLY A O 1
ATOM 569 N N . ASN A 1 71 ? -2.007 12.667 4.612 1.00 73.75 71 ASN A N 1
ATOM 570 C CA . ASN A 1 71 ? -2.881 12.988 5.749 1.00 73.75 71 ASN A CA 1
ATOM 571 C C . ASN A 1 71 ? -2.204 12.903 7.136 1.00 73.75 71 ASN A C 1
ATOM 573 O O . ASN A 1 71 ? -2.847 12.566 8.123 1.00 73.75 71 ASN A O 1
ATOM 577 N N . SER A 1 72 ? -0.922 13.270 7.265 1.00 68.69 72 SER A N 1
ATOM 578 C CA . SER A 1 72 ? -0.200 13.269 8.562 1.00 68.69 72 SER A CA 1
ATOM 579 C C . SER A 1 72 ? -0.166 11.902 9.263 1.00 68.69 72 SER A C 1
ATOM 581 O O . SER A 1 72 ? -0.244 11.800 10.487 1.00 68.69 72 SER A O 1
ATOM 583 N N . VAL A 1 73 ? -0.026 10.841 8.476 1.00 76.00 73 VAL A N 1
ATOM 584 C CA . VAL A 1 73 ? 0.162 9.478 8.969 1.00 76.00 73 VAL A CA 1
ATOM 585 C C . VAL A 1 73 ? 1.541 9.337 9.617 1.00 76.00 73 VAL A C 1
ATOM 587 O O . VAL A 1 73 ? 2.552 9.696 9.011 1.00 76.00 73 VAL A O 1
ATOM 590 N N . VAL A 1 74 ? 1.580 8.801 10.843 1.00 75.00 74 VAL A N 1
ATOM 591 C CA . VAL A 1 74 ? 2.818 8.679 11.637 1.00 75.00 74 VAL A CA 1
ATOM 592 C C . VAL A 1 74 ? 3.345 7.250 11.816 1.00 75.00 74 VAL A C 1
ATOM 594 O O . VAL A 1 74 ? 4.458 7.045 12.295 1.00 75.00 74 VAL A O 1
ATOM 597 N N . ASP A 1 75 ? 2.579 6.241 11.418 1.00 79.00 75 ASP A N 1
ATOM 598 C CA . ASP A 1 75 ? 2.973 4.838 11.519 1.00 79.00 75 ASP A CA 1
ATOM 599 C C . ASP A 1 75 ? 2.117 3.932 10.625 1.00 79.00 75 ASP A C 1
ATOM 601 O O . ASP A 1 75 ? 1.209 4.389 9.928 1.00 79.00 75 ASP A O 1
ATOM 605 N N . HIS A 1 76 ? 2.444 2.637 10.612 1.00 81.62 76 HIS A N 1
ATOM 606 C CA . HIS A 1 76 ? 1.758 1.632 9.801 1.00 81.62 76 HIS A CA 1
ATOM 607 C C . HIS A 1 76 ? 0.291 1.448 10.215 1.00 81.62 76 HIS A C 1
ATOM 609 O O . HIS A 1 76 ? -0.558 1.249 9.348 1.00 81.62 76 HIS A O 1
ATOM 615 N N . ASP A 1 77 ? -0.025 1.545 11.509 1.00 83.81 77 ASP A N 1
ATOM 616 C CA . ASP A 1 77 ? -1.396 1.398 12.005 1.00 83.81 77 ASP A CA 1
ATOM 617 C C . ASP A 1 77 ? -2.259 2.601 11.624 1.00 83.81 77 ASP A C 1
ATOM 619 O O . ASP A 1 77 ? -3.372 2.437 11.125 1.00 83.81 77 ASP A O 1
ATOM 623 N N . GLY A 1 78 ? -1.736 3.815 11.791 1.00 86.62 78 GLY A N 1
ATOM 624 C CA . GLY A 1 78 ? -2.356 5.048 11.329 1.00 86.62 78 GLY A CA 1
ATOM 625 C C . GLY A 1 78 ? -2.556 5.038 9.818 1.00 86.62 78 GLY A C 1
ATOM 626 O O . GLY A 1 78 ? -3.625 5.407 9.343 1.00 86.62 78 GLY A O 1
ATOM 627 N N . PHE A 1 79 ? -1.575 4.534 9.064 1.00 88.00 79 PHE A N 1
ATOM 628 C CA . PHE A 1 79 ? -1.675 4.401 7.614 1.00 88.00 79 PHE A CA 1
ATOM 629 C C . PHE A 1 79 ? -2.791 3.435 7.200 1.00 88.00 79 PHE A C 1
ATOM 631 O O . PHE A 1 79 ? -3.640 3.774 6.376 1.00 88.00 79 PHE A O 1
ATOM 638 N N . LYS A 1 80 ? -2.813 2.241 7.805 1.00 89.94 80 LYS A N 1
ATOM 639 C CA . LYS A 1 80 ? -3.843 1.213 7.608 1.00 89.94 80 LYS A CA 1
ATOM 640 C C . LYS A 1 80 ? -5.232 1.762 7.917 1.00 89.94 80 LYS A C 1
ATOM 642 O O . LYS A 1 80 ? -6.136 1.635 7.097 1.00 89.94 80 LYS A O 1
ATOM 647 N N . ASN A 1 81 ? -5.396 2.394 9.076 1.00 89.88 81 ASN A N 1
ATOM 648 C CA . ASN A 1 81 ? -6.676 2.951 9.497 1.00 89.88 81 ASN A CA 1
ATOM 649 C C . ASN A 1 81 ? -7.142 4.060 8.552 1.00 89.88 81 ASN A C 1
ATOM 651 O O . ASN A 1 81 ? -8.313 4.087 8.191 1.00 89.88 81 ASN A O 1
ATOM 655 N N . GLU A 1 82 ? -6.243 4.935 8.103 1.00 90.81 82 GLU A N 1
ATOM 656 C CA . GLU A 1 82 ? -6.602 6.008 7.177 1.00 90.81 82 GLU A CA 1
ATOM 657 C C . GLU A 1 82 ? -6.976 5.467 5.787 1.00 90.81 82 GLU A C 1
ATOM 659 O O . GLU A 1 82 ? -7.952 5.927 5.199 1.00 90.81 82 GLU A O 1
ATOM 664 N N . LEU A 1 83 ? -6.290 4.430 5.290 1.00 89.94 83 LEU A N 1
ATOM 665 C CA . LEU A 1 83 ? -6.692 3.725 4.066 1.00 89.94 83 LEU A CA 1
ATOM 666 C C . LEU A 1 83 ? -8.116 3.160 4.183 1.00 89.94 83 LEU A C 1
ATOM 668 O O . LEU A 1 83 ? -8.930 3.353 3.280 1.00 89.94 83 LEU A O 1
ATOM 672 N N . ILE A 1 84 ? -8.422 2.504 5.306 1.00 91.56 84 ILE A N 1
ATOM 673 C CA . ILE A 1 84 ? -9.747 1.930 5.574 1.00 91.56 84 ILE A CA 1
ATOM 674 C C . ILE A 1 84 ? -10.807 3.030 5.699 1.00 91.56 84 ILE A C 1
ATOM 676 O O . ILE A 1 84 ? -11.906 2.893 5.164 1.00 91.56 84 ILE A O 1
ATOM 680 N N . ASN A 1 85 ? -10.485 4.132 6.375 1.00 91.12 85 ASN A N 1
ATOM 681 C CA . ASN A 1 85 ? -11.406 5.248 6.581 1.00 91.12 85 ASN A CA 1
ATOM 682 C C . ASN A 1 85 ? -11.755 5.963 5.271 1.00 91.12 85 ASN A C 1
ATOM 684 O O . ASN A 1 85 ? -12.911 6.330 5.072 1.00 91.12 85 ASN A O 1
ATOM 688 N N . GLN A 1 86 ? -10.772 6.171 4.390 1.00 90.50 86 GLN A N 1
ATOM 689 C CA . GLN A 1 86 ? -10.972 6.897 3.133 1.00 90.50 86 GLN A CA 1
ATOM 690 C C . GLN A 1 86 ? -11.622 6.027 2.052 1.00 90.50 86 GLN A C 1
ATOM 692 O O . GLN A 1 86 ? -12.453 6.519 1.290 1.00 90.50 86 GLN A O 1
ATOM 697 N N . TRP A 1 87 ? -11.260 4.742 1.982 1.00 89.12 87 TRP A N 1
ATOM 698 C CA . TRP A 1 87 ? -11.587 3.895 0.828 1.00 89.12 87 TRP A CA 1
ATOM 699 C C . TRP A 1 87 ? -12.371 2.625 1.167 1.00 89.12 87 TRP A C 1
ATOM 701 O O . TRP A 1 87 ? -12.808 1.926 0.259 1.00 89.12 87 TRP A O 1
ATOM 711 N N . GLY A 1 88 ? -12.601 2.316 2.443 1.00 88.50 88 GLY A N 1
ATOM 712 C CA . GLY A 1 88 ? -13.285 1.093 2.858 1.00 88.50 88 GLY A CA 1
ATOM 713 C C . GLY A 1 88 ? -12.380 -0.141 2.804 1.00 88.50 88 GLY A C 1
ATOM 714 O O . GLY A 1 88 ? -11.195 -0.064 3.100 1.00 88.50 88 GLY A O 1
ATOM 715 N N . TYR A 1 89 ? -12.945 -1.308 2.476 1.00 88.06 89 TYR A N 1
ATOM 716 C CA . TYR A 1 89 ? -12.208 -2.579 2.330 1.00 88.06 89 TYR A CA 1
ATOM 717 C C . TYR A 1 89 ? -11.436 -3.052 3.574 1.00 88.06 89 TYR A C 1
ATOM 719 O O . TYR A 1 89 ? -10.394 -3.699 3.455 1.00 88.06 89 TYR A O 1
ATOM 727 N N . GLY A 1 90 ? -11.980 -2.781 4.766 1.00 89.38 90 GLY A N 1
ATOM 728 C CA . GLY A 1 90 ? -11.369 -3.103 6.062 1.00 89.38 90 GLY A CA 1
ATOM 729 C C . GLY A 1 90 ? -10.753 -4.500 6.145 1.00 89.38 90 GLY A C 1
ATOM 730 O O . GLY A 1 90 ? -9.593 -4.629 6.534 1.00 89.38 90 GLY A O 1
ATOM 731 N N . ASP A 1 91 ? -11.485 -5.528 5.714 1.00 90.88 91 ASP A N 1
ATOM 732 C CA . ASP A 1 91 ? -11.026 -6.919 5.782 1.00 90.88 91 ASP A CA 1
ATOM 733 C C . ASP A 1 91 ? -9.814 -7.186 4.875 1.00 90.88 91 ASP A C 1
ATOM 735 O O . ASP A 1 91 ? -8.829 -7.783 5.311 1.00 90.88 91 ASP A O 1
ATOM 739 N N . VAL A 1 92 ? -9.850 -6.709 3.625 1.00 89.94 92 VAL A N 1
ATOM 740 C CA . VAL A 1 92 ? -8.777 -6.934 2.639 1.00 89.94 92 VAL A CA 1
ATOM 741 C C . VAL A 1 92 ? -7.528 -6.144 3.011 1.00 89.94 92 VAL A C 1
ATOM 743 O O . VAL A 1 92 ? -6.421 -6.681 2.980 1.00 89.94 92 VAL A O 1
ATOM 746 N N . ILE A 1 93 ? -7.698 -4.885 3.418 1.00 89.25 93 ILE A N 1
ATOM 747 C CA . ILE A 1 93 ? -6.584 -4.034 3.839 1.00 89.25 93 ILE A CA 1
ATOM 748 C C . ILE A 1 93 ? -5.945 -4.612 5.105 1.00 89.25 93 ILE A C 1
ATOM 750 O O . ILE A 1 93 ? -4.732 -4.797 5.143 1.00 89.25 93 ILE A O 1
ATOM 754 N N . THR A 1 94 ? -6.738 -5.002 6.106 1.00 90.00 94 THR A N 1
ATOM 755 C CA . THR A 1 94 ? -6.212 -5.648 7.321 1.00 90.00 94 THR A CA 1
ATOM 756 C C . THR A 1 94 ? -5.474 -6.943 6.989 1.00 90.00 94 THR A C 1
ATOM 758 O O . THR A 1 94 ? -4.387 -7.182 7.515 1.00 90.00 94 THR A O 1
ATOM 761 N N . MET A 1 95 ? -6.007 -7.758 6.072 1.00 89.00 95 MET A N 1
ATOM 762 C CA . MET A 1 95 ? -5.332 -8.969 5.608 1.00 89.00 95 MET A CA 1
ATOM 763 C C . MET A 1 95 ? -3.964 -8.643 4.993 1.00 89.00 95 MET A C 1
ATOM 765 O O . MET A 1 95 ? -2.971 -9.257 5.386 1.00 89.00 95 MET A O 1
ATOM 769 N N . CYS A 1 96 ? -3.887 -7.655 4.096 1.00 86.69 96 CYS A N 1
ATOM 770 C CA . CYS A 1 96 ? -2.639 -7.252 3.442 1.00 86.69 96 CYS A CA 1
ATOM 771 C C . CYS A 1 96 ? -1.557 -6.837 4.446 1.00 86.69 96 CYS A C 1
ATOM 773 O O . CYS A 1 96 ? -0.399 -7.198 4.259 1.00 86.69 96 CYS A O 1
ATOM 775 N N . PHE A 1 97 ? -1.919 -6.134 5.522 1.00 86.38 97 PHE A N 1
ATOM 776 C CA . PHE A 1 97 ? -0.978 -5.767 6.586 1.00 86.38 97 PHE A CA 1
ATOM 777 C C . PHE A 1 97 ? -0.588 -6.976 7.458 1.00 86.38 97 PHE A C 1
ATOM 779 O O . PHE A 1 97 ? 0.603 -7.225 7.678 1.00 86.38 97 PHE A O 1
ATOM 786 N N . SER A 1 98 ? -1.567 -7.801 7.848 1.00 82.81 98 SER A N 1
ATOM 787 C CA . SER A 1 98 ? -1.359 -8.926 8.773 1.00 82.81 98 SER A CA 1
ATOM 788 C C . SER A 1 98 ? -0.404 -9.999 8.241 1.00 82.81 98 SER A C 1
ATOM 790 O O . SER A 1 98 ? 0.406 -10.535 8.998 1.00 82.81 98 SER A O 1
ATOM 792 N N . VAL A 1 99 ? -0.425 -10.265 6.926 1.00 76.25 99 VAL A N 1
ATOM 793 C CA . VAL A 1 99 ? 0.482 -11.214 6.247 1.00 76.25 99 VAL A CA 1
ATOM 794 C C . VAL A 1 99 ? 1.954 -10.850 6.465 1.00 76.25 99 VAL A C 1
ATOM 796 O O . VAL A 1 99 ? 2.835 -11.708 6.399 1.00 76.25 99 VAL A O 1
ATOM 799 N N . HIS A 1 100 ? 2.228 -9.581 6.756 1.00 69.00 100 HIS A N 1
ATOM 800 C CA . HIS A 1 100 ? 3.572 -9.048 6.878 1.00 69.00 100 HIS A CA 1
ATOM 801 C C . HIS A 1 100 ? 3.936 -8.589 8.299 1.00 69.00 100 HIS A C 1
ATOM 803 O O . HIS A 1 100 ? 5.036 -8.065 8.487 1.00 69.00 100 HIS A O 1
ATOM 809 N N . GLY A 1 101 ? 3.072 -8.855 9.287 1.00 65.69 101 GLY A N 1
ATOM 810 C CA . GLY A 1 101 ? 3.316 -8.569 10.705 1.00 65.69 101 GLY A CA 1
ATOM 811 C C . GLY A 1 101 ? 2.959 -7.148 11.152 1.00 65.69 101 GLY A C 1
ATOM 812 O O . GLY A 1 101 ? 3.543 -6.683 12.130 1.00 65.69 101 GLY A O 1
ATOM 813 N N . PHE A 1 102 ? 2.039 -6.483 10.443 1.00 59.19 102 PHE A N 1
ATOM 814 C CA . PHE A 1 102 ? 1.513 -5.140 10.732 1.00 59.19 102 PHE A CA 1
ATOM 815 C C . PHE A 1 102 ? -0.025 -5.134 10.830 1.00 59.19 102 PHE A C 1
ATOM 817 O O . PHE A 1 102 ? -0.656 -6.129 10.411 1.00 59.19 102 PHE A O 1
#

pLDDT: mean 77.88, std 15.45, range [30.58, 91.56]